Protein AF-A0A227J1F8-F1 (afdb_monomer_lite)

Structure (mmCIF, N/CA/C/O backbone):
data_AF-A0A227J1F8-F1
#
_entry.id   AF-A0A227J1F8-F1
#
loop_
_atom_site.group_PDB
_atom_site.id
_atom_site.type_symbol
_atom_site.label_atom_id
_atom_site.label_alt_id
_atom_site.label_comp_id
_atom_site.label_asym_id
_atom_site.label_entity_id
_atom_site.label_seq_id
_atom_site.pdbx_PDB_ins_code
_atom_site.Cartn_x
_atom_site.Cartn_y
_atom_site.Cartn_z
_atom_site.occupancy
_atom_site.B_iso_or_equiv
_atom_site.auth_seq_id
_atom_site.auth_comp_id
_atom_site.auth_asym_id
_atom_site.auth_atom_id
_atom_site.pdbx_PDB_model_num
ATOM 1 N N . GLY A 1 1 ? -11.269 -7.536 -6.087 1.00 59.28 1 GLY A N 1
ATOM 2 C CA . GLY A 1 1 ? -10.291 -7.368 -7.174 1.00 59.28 1 GLY A CA 1
ATOM 3 C C . GLY A 1 1 ? -10.506 -6.022 -7.818 1.00 59.28 1 GLY A C 1
ATOM 4 O O . GLY A 1 1 ? -11.601 -5.485 -7.688 1.00 59.28 1 GLY A O 1
ATOM 5 N N . TYR A 1 2 ? -9.469 -5.482 -8.443 1.00 69.94 2 TYR A N 1
ATOM 6 C CA . TYR A 1 2 ? -9.477 -4.149 -9.034 1.00 69.94 2 TYR A CA 1
ATOM 7 C C . TYR A 1 2 ? -10.586 -3.966 -10.086 1.00 69.94 2 TYR A C 1
ATOM 9 O O . TYR A 1 2 ? -10.764 -4.863 -10.911 1.00 69.94 2 TYR A O 1
ATOM 17 N N . PRO A 1 3 ? -11.306 -2.830 -10.103 1.00 72.81 3 PRO A N 1
ATOM 18 C CA . PRO A 1 3 ? -11.486 -1.836 -9.040 1.00 72.81 3 PRO A CA 1
ATOM 19 C C . PRO A 1 3 ? -12.783 -2.131 -8.260 1.00 72.81 3 PRO A C 1
ATOM 21 O O . PRO A 1 3 ? -13.883 -1.918 -8.763 1.00 72.81 3 PRO A O 1
ATOM 24 N N . ASN A 1 4 ? -12.697 -2.643 -7.026 1.00 89.62 4 ASN A N 1
ATOM 25 C CA . ASN A 1 4 ? -13.899 -2.965 -6.237 1.00 89.62 4 ASN A CA 1
ATOM 26 C C . ASN A 1 4 ? -13.793 -2.492 -4.783 1.00 89.62 4 ASN A C 1
ATOM 28 O O . ASN A 1 4 ? -13.783 -3.291 -3.845 1.00 89.62 4 ASN A O 1
ATOM 32 N N . LYS A 1 5 ? -13.711 -1.166 -4.628 1.00 94.31 5 LYS A N 1
ATOM 33 C CA . LYS A 1 5 ? -13.608 -0.467 -3.339 1.00 94.31 5 LYS A CA 1
ATOM 34 C C . LYS A 1 5 ? -14.796 -0.744 -2.423 1.00 94.31 5 LYS A C 1
ATOM 36 O O . LYS A 1 5 ? -14.596 -1.121 -1.277 1.00 94.31 5 LYS A O 1
ATOM 41 N N . SER A 1 6 ? -16.019 -0.663 -2.948 1.00 95.19 6 SER A N 1
ATOM 42 C CA . SER A 1 6 ? -17.233 -0.876 -2.146 1.00 95.19 6 SER A CA 1
ATOM 43 C C . SER A 1 6 ? -17.287 -2.271 -1.517 1.00 95.19 6 SER A C 1
ATOM 45 O O . SER A 1 6 ? -17.630 -2.422 -0.346 1.00 95.19 6 SER A O 1
ATOM 47 N N . ARG A 1 7 ? -16.877 -3.313 -2.252 1.00 96.06 7 ARG A N 1
ATOM 48 C CA . ARG A 1 7 ? -16.788 -4.659 -1.676 1.00 96.06 7 ARG A CA 1
ATOM 49 C C . ARG A 1 7 ? -15.703 -4.756 -0.604 1.00 96.06 7 ARG A C 1
ATOM 51 O O . ARG A 1 7 ? -15.909 -5.454 0.383 1.00 96.06 7 ARG A O 1
ATOM 58 N N . GLN A 1 8 ? -14.568 -4.082 -0.785 1.00 97.19 8 GLN A N 1
ATOM 59 C CA . GLN A 1 8 ? -13.503 -4.074 0.218 1.00 97.19 8 GLN A CA 1
ATOM 60 C C . GLN A 1 8 ? -13.936 -3.335 1.494 1.00 97.19 8 GLN A C 1
ATOM 62 O O . GLN A 1 8 ? -13.693 -3.833 2.586 1.00 97.19 8 GLN A O 1
ATOM 67 N N . GLU A 1 9 ? -14.675 -2.230 1.377 1.00 97.25 9 GLU A N 1
ATOM 68 C CA . GLU A 1 9 ? -15.290 -1.520 2.511 1.00 97.25 9 GLU A CA 1
ATOM 69 C C . GLU A 1 9 ? -16.224 -2.429 3.324 1.00 97.25 9 GLU A C 1
ATOM 71 O O . GLU A 1 9 ? -16.113 -2.510 4.548 1.00 97.25 9 GLU A O 1
ATOM 76 N N . GLN A 1 10 ? -17.089 -3.191 2.645 1.00 96.88 10 GLN A N 1
ATOM 77 C CA . GLN A 1 10 ? -17.959 -4.177 3.298 1.00 96.88 10 GLN A CA 1
ATOM 78 C C . GLN A 1 10 ? -17.151 -5.252 4.036 1.00 96.88 10 GLN A C 1
ATOM 80 O O . GLN A 1 10 ? -17.505 -5.646 5.144 1.00 96.88 10 GLN A O 1
ATOM 85 N N . GLN A 1 11 ? -16.054 -5.724 3.442 1.00 97.12 11 GLN A N 1
ATOM 86 C CA . GLN A 1 11 ? -15.180 -6.722 4.060 1.00 97.12 11 GLN A CA 1
ATOM 87 C C . GLN A 1 11 ? -14.458 -6.172 5.296 1.00 97.12 11 GLN A C 1
ATOM 89 O O . GLN A 1 11 ? -14.385 -6.870 6.303 1.00 97.12 11 GLN A O 1
ATOM 94 N N . LEU A 1 12 ? -13.978 -4.925 5.250 1.00 97.94 12 LEU A N 1
ATOM 95 C CA . LEU A 1 12 ? -13.367 -4.257 6.401 1.00 97.94 12 LEU A CA 1
ATOM 96 C C . LEU A 1 12 ? -14.360 -4.132 7.563 1.00 97.94 12 LEU A C 1
ATOM 98 O O . LEU A 1 12 ? -14.041 -4.537 8.681 1.00 97.94 12 LEU A O 1
ATOM 102 N N . ALA A 1 13 ? -15.586 -3.680 7.280 1.00 97.00 13 ALA A N 1
ATOM 103 C CA . ALA A 1 13 ? -16.637 -3.572 8.290 1.00 97.00 13 ALA A CA 1
ATOM 104 C C . ALA A 1 13 ? -16.968 -4.932 8.933 1.00 97.00 13 ALA A C 1
ATOM 106 O O . ALA A 1 13 ? -17.129 -5.021 10.151 1.00 97.00 13 ALA A O 1
ATOM 107 N N . LEU A 1 14 ? -17.019 -6.006 8.134 1.00 97.94 14 LEU A N 1
ATOM 108 C CA . LEU A 1 14 ? -17.239 -7.365 8.636 1.00 97.94 14 LEU A CA 1
ATOM 109 C C . LEU A 1 14 ? -16.095 -7.848 9.538 1.00 97.94 14 LEU A C 1
ATOM 111 O O . LEU A 1 14 ? -16.366 -8.466 10.565 1.00 97.94 14 LEU A O 1
ATOM 115 N N . CYS A 1 15 ? -14.835 -7.550 9.206 1.00 98.00 15 CYS A N 1
ATOM 116 C CA . CYS A 1 15 ? -13.691 -7.886 10.061 1.00 98.00 15 CYS A CA 1
ATOM 117 C C . CYS A 1 15 ? -13.786 -7.206 11.433 1.00 98.00 15 CYS A C 1
ATOM 119 O O . CYS A 1 15 ? -13.560 -7.845 12.462 1.00 98.00 15 CYS A O 1
ATOM 121 N N . THR A 1 16 ? -14.161 -5.927 11.460 1.00 96.19 16 THR A N 1
ATOM 122 C CA . THR A 1 16 ? -14.354 -5.189 12.713 1.00 96.19 16 THR A CA 1
ATOM 123 C C . THR A 1 16 ? -15.550 -5.718 13.498 1.00 96.19 16 THR A C 1
ATOM 125 O O . THR A 1 16 ? -15.432 -5.927 14.703 1.00 96.19 16 THR A O 1
ATOM 128 N N . GLN A 1 17 ? -16.673 -6.017 12.836 1.00 96.62 17 GLN A N 1
ATOM 129 C CA . GLN A 1 17 ? -17.845 -6.615 13.485 1.00 96.62 17 GLN A CA 1
ATOM 130 C C . GLN A 1 17 ? -17.542 -8.001 14.072 1.00 96.62 17 GLN A C 1
ATOM 132 O O . GLN A 1 17 ? -18.051 -8.344 15.137 1.00 96.62 17 GLN A O 1
ATOM 137 N N . TRP A 1 18 ? -16.706 -8.790 13.396 1.00 97.38 18 TRP A N 1
ATOM 138 C CA . TRP A 1 18 ? -16.250 -10.091 13.882 1.00 97.38 18 TRP A CA 1
ATOM 139 C C . TRP A 1 18 ? -15.361 -9.986 15.134 1.00 97.38 18 TRP A C 1
ATOM 141 O O . TRP A 1 18 ? -15.223 -10.961 15.870 1.00 97.38 18 TRP A O 1
ATOM 151 N N . GLY A 1 19 ? -14.798 -8.806 15.416 1.00 97.62 19 GLY A N 1
ATOM 152 C CA . GLY A 1 19 ? -13.895 -8.589 16.545 1.00 97.62 19 GLY A CA 1
ATOM 153 C C . GLY A 1 19 ? -12.454 -8.995 16.242 1.00 97.62 19 GLY A C 1
ATOM 154 O O . GLY A 1 19 ? -11.749 -9.468 17.133 1.00 97.62 19 GLY A O 1
ATOM 155 N N . ALA A 1 20 ? -12.012 -8.836 14.989 1.00 98.19 20 ALA A N 1
ATOM 156 C CA . ALA A 1 20 ? -10.635 -9.117 14.598 1.00 98.19 20 ALA A CA 1
ATOM 157 C C . ALA A 1 20 ? -9.634 -8.316 15.451 1.00 98.19 20 ALA A C 1
ATOM 159 O O . ALA A 1 20 ? -9.800 -7.118 15.672 1.00 98.19 20 ALA A O 1
ATOM 160 N N . ASN A 1 21 ? -8.555 -8.966 15.900 1.00 98.31 21 ASN A N 1
ATOM 161 C CA . ASN A 1 21 ? -7.496 -8.284 16.654 1.00 98.31 21 ASN A CA 1
ATOM 162 C C . ASN A 1 21 ? -6.582 -7.427 15.764 1.00 98.31 21 ASN A C 1
ATOM 164 O O . ASN A 1 21 ? -5.919 -6.525 16.267 1.00 98.31 21 ASN A O 1
ATOM 168 N N . ALA A 1 22 ? -6.533 -7.727 14.465 1.00 98.31 22 ALA A N 1
ATOM 169 C CA . ALA A 1 22 ? -5.835 -6.968 13.435 1.00 98.31 22 ALA A CA 1
ATOM 170 C C . ALA A 1 22 ? -6.423 -7.303 12.055 1.00 98.31 22 ALA A C 1
ATOM 172 O O . ALA A 1 22 ? -7.040 -8.357 11.875 1.00 98.31 22 ALA A O 1
ATOM 173 N N . ILE A 1 23 ? -6.202 -6.429 11.075 1.00 98.50 23 ILE A N 1
ATOM 174 C CA . ILE A 1 23 ? -6.620 -6.611 9.682 1.00 98.50 23 ILE A CA 1
ATOM 175 C C . ILE A 1 23 ? -5.382 -6.620 8.787 1.00 98.50 23 ILE A C 1
ATOM 177 O O . ILE A 1 23 ? -4.567 -5.703 8.834 1.00 98.50 23 ILE A O 1
ATOM 181 N N . ILE A 1 24 ? -5.269 -7.641 7.938 1.00 97.75 24 ILE A N 1
ATOM 182 C CA . ILE A 1 24 ? -4.275 -7.698 6.862 1.00 97.75 24 ILE A CA 1
ATOM 183 C C . ILE A 1 24 ? -4.945 -7.173 5.591 1.00 97.75 24 ILE A C 1
ATOM 185 O O . ILE A 1 24 ? -5.908 -7.771 5.107 1.00 97.75 24 ILE A O 1
ATOM 189 N N . LEU A 1 25 ? -4.468 -6.043 5.073 1.00 97.12 25 LEU A N 1
ATOM 190 C CA . LEU A 1 25 ? -5.108 -5.308 3.986 1.00 97.12 25 LEU A CA 1
ATOM 191 C C . LEU A 1 25 ? -4.220 -5.272 2.739 1.00 97.12 25 LEU A C 1
ATOM 193 O O . LEU A 1 25 ? -3.191 -4.608 2.710 1.00 97.12 25 LEU A O 1
ATOM 197 N N . GLY A 1 26 ? -4.655 -5.937 1.671 1.00 95.75 26 GLY A N 1
ATOM 198 C CA . GLY A 1 26 ? -4.195 -5.633 0.314 1.00 95.75 26 GLY A CA 1
ATOM 199 C C . GLY A 1 26 ? -5.165 -4.657 -0.339 1.00 95.75 26 GLY A C 1
ATOM 200 O O . GLY A 1 26 ? -6.225 -5.082 -0.804 1.00 95.75 26 GLY A O 1
ATOM 201 N N . THR A 1 27 ? -4.857 -3.357 -0.327 1.00 95.00 27 THR A N 1
ATOM 202 C CA . THR A 1 27 ? -5.781 -2.327 -0.838 1.00 95.00 27 THR A CA 1
ATOM 203 C C . THR A 1 27 ? -6.054 -2.492 -2.336 1.00 95.00 27 THR A C 1
ATOM 205 O O . THR A 1 27 ? -5.199 -2.974 -3.079 1.00 95.00 27 THR A O 1
ATOM 208 N N . VAL A 1 28 ? -7.263 -2.138 -2.780 1.00 95.25 28 VAL A N 1
ATOM 209 C CA . VAL A 1 28 ? -7.641 -2.132 -4.208 1.00 95.25 28 VAL A CA 1
ATOM 210 C C . VAL A 1 28 ? -7.323 -0.818 -4.918 1.00 95.25 28 VAL A C 1
ATOM 212 O O . VAL A 1 28 ? -7.666 -0.674 -6.084 1.00 95.25 28 VAL A O 1
ATOM 215 N N . ASP A 1 29 ? -6.759 0.159 -4.226 1.00 93.62 29 ASP A N 1
ATOM 216 C CA . ASP A 1 29 ? -6.232 1.398 -4.794 1.00 93.62 29 ASP A CA 1
ATOM 217 C C . ASP A 1 29 ? -5.359 2.056 -3.712 1.00 93.62 29 ASP A C 1
ATOM 219 O O . ASP A 1 29 ? -5.758 2.015 -2.539 1.00 93.62 29 ASP A O 1
ATOM 223 N N . PRO A 1 30 ? -4.188 2.620 -4.050 1.00 94.25 30 PRO A N 1
ATOM 224 C CA . PRO A 1 30 ? -3.313 3.238 -3.057 1.00 94.25 30 PRO A CA 1
ATOM 225 C C . PRO A 1 30 ? -4.000 4.341 -2.249 1.00 94.25 30 PRO A C 1
ATOM 227 O O . PRO A 1 30 ? -3.790 4.412 -1.044 1.00 94.25 30 PRO A O 1
ATOM 230 N N . HI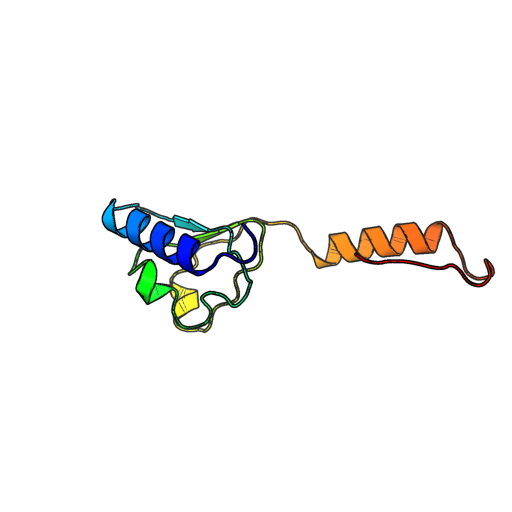S A 1 31 ? -4.917 5.092 -2.858 1.00 96.00 31 HIS A N 1
ATOM 231 C CA . HIS A 1 31 ? -5.632 6.207 -2.238 1.00 96.00 31 HIS A CA 1
ATOM 232 C C . HIS A 1 31 ? -7.050 5.837 -1.774 1.00 96.00 31 HIS A C 1
ATOM 234 O O . HIS A 1 31 ? -7.816 6.705 -1.350 1.00 96.00 31 HIS A O 1
ATOM 240 N N . ALA A 1 32 ? -7.443 4.554 -1.823 1.00 95.88 32 ALA A N 1
ATOM 241 C CA . ALA A 1 32 ? -8.807 4.122 -1.489 1.00 95.88 32 ALA A CA 1
ATOM 242 C C . ALA A 1 32 ? -9.283 4.613 -0.111 1.00 95.88 32 ALA A C 1
ATOM 244 O O . ALA A 1 32 ? -10.474 4.884 0.065 1.00 95.88 32 ALA A O 1
ATOM 245 N N . TYR A 1 33 ? -8.373 4.696 0.858 1.00 97.44 33 TYR A N 1
ATOM 246 C CA . TYR A 1 33 ? -8.697 4.958 2.259 1.00 97.44 33 TYR A CA 1
ATOM 247 C C . TYR A 1 33 ? -7.938 6.136 2.855 1.00 97.44 33 TYR A C 1
ATOM 249 O O . TYR A 1 33 ? -7.920 6.268 4.080 1.00 97.44 33 TYR A O 1
ATOM 257 N N . GLU A 1 34 ? -7.365 6.989 1.999 1.00 98.06 34 GLU A N 1
ATOM 258 C CA . GLU A 1 34 ? -6.445 8.065 2.384 1.00 98.06 34 GLU A CA 1
ATOM 259 C C . GLU A 1 34 ? -6.977 8.903 3.553 1.00 98.06 34 GLU A C 1
ATOM 261 O O . GLU A 1 34 ? -6.224 9.199 4.474 1.00 98.06 34 GLU A O 1
ATOM 266 N N . HIS A 1 35 ? -8.290 9.175 3.561 1.00 98.19 35 HIS A N 1
ATOM 267 C CA . HIS A 1 35 ? -8.956 10.037 4.546 1.00 98.19 35 HIS A CA 1
ATOM 268 C C . HIS A 1 35 ? -10.056 9.356 5.371 1.00 98.19 35 HIS A C 1
ATOM 270 O O . HIS A 1 35 ? -10.788 10.025 6.100 1.00 98.19 35 HIS A O 1
ATOM 276 N N . ASN A 1 36 ? -10.287 8.048 5.208 1.00 97.94 36 ASN A N 1
ATOM 277 C CA . ASN A 1 36 ? -11.456 7.409 5.827 1.00 97.94 36 ASN A CA 1
ATOM 278 C C . ASN A 1 36 ? -11.266 5.957 6.279 1.00 97.94 36 ASN A C 1
ATOM 280 O O . ASN A 1 36 ? -12.263 5.287 6.559 1.00 97.94 36 ASN A O 1
ATOM 284 N N . LEU A 1 37 ? -10.030 5.462 6.386 1.00 98.25 37 LEU A N 1
ATOM 285 C CA . LEU A 1 37 ? -9.753 4.103 6.862 1.00 98.25 37 LEU A CA 1
ATOM 286 C C . LEU A 1 37 ? -10.442 3.803 8.205 1.00 98.25 37 LEU A C 1
ATOM 288 O O . LEU A 1 37 ? -11.091 2.765 8.361 1.00 98.25 37 LEU A O 1
ATOM 292 N N . LYS A 1 38 ? -10.367 4.743 9.153 1.00 98.19 38 LYS A N 1
ATOM 293 C CA . LYS A 1 38 ? -10.943 4.634 10.501 1.00 98.19 38 LYS A CA 1
ATOM 294 C C . LYS A 1 38 ? -12.448 4.382 10.503 1.00 98.19 38 LYS A C 1
ATOM 296 O O . LYS A 1 38 ? -12.940 3.674 11.379 1.00 98.19 38 LYS A O 1
ATOM 301 N N . SER A 1 39 ? -13.170 4.900 9.510 1.00 98.06 39 SER A N 1
ATOM 302 C CA . SER A 1 39 ? -14.614 4.681 9.359 1.00 98.06 39 SER A CA 1
ATOM 303 C C . SER A 1 39 ? -14.969 3.209 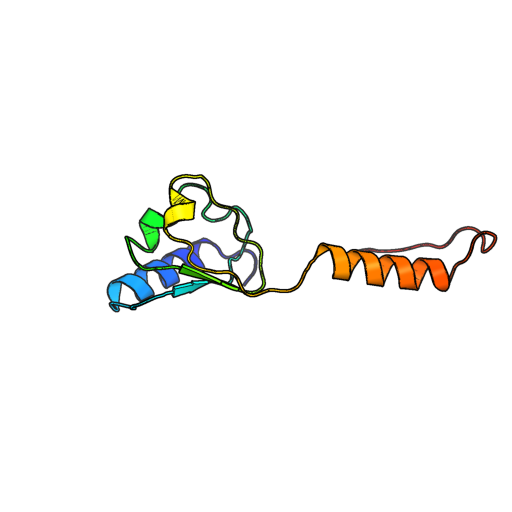9.139 1.00 98.06 39 SER A C 1
ATOM 305 O O . SER A 1 39 ? -16.091 2.804 9.434 1.00 98.06 39 SER A O 1
ATOM 307 N N . TRP A 1 40 ? -14.021 2.409 8.647 1.00 97.88 40 TRP A N 1
ATOM 308 C CA . TRP A 1 40 ? -14.228 0.998 8.326 1.00 97.88 40 TRP A CA 1
ATOM 309 C C . TRP A 1 40 ? -13.627 0.055 9.358 1.00 97.88 40 TRP A C 1
ATOM 311 O O . TRP A 1 40 ? -14.216 -0.984 9.636 1.00 97.88 40 TRP A O 1
ATOM 321 N N . VAL A 1 41 ? -12.468 0.411 9.920 1.00 98.00 41 VAL A N 1
ATOM 322 C CA . VAL A 1 41 ? -11.710 -0.479 10.816 1.00 98.00 41 VAL A CA 1
ATOM 323 C C . VAL A 1 41 ? -11.825 -0.104 12.296 1.00 98.00 41 VAL A C 1
ATOM 325 O O . VAL A 1 41 ? -11.409 -0.870 13.172 1.00 98.00 41 VAL A O 1
ATOM 328 N N . GLY A 1 42 ? -12.378 1.072 12.607 1.00 96.56 42 GLY A N 1
ATOM 329 C CA . GLY A 1 42 ? -12.384 1.629 13.956 1.00 96.56 42 GLY A CA 1
ATOM 330 C C . GLY A 1 42 ? -10.958 1.815 14.474 1.00 96.56 42 GLY A C 1
ATOM 331 O O . GLY A 1 42 ? -10.133 2.445 13.824 1.00 96.56 42 GLY A O 1
ATOM 332 N N . ASN A 1 43 ? -10.661 1.232 15.637 1.00 96.75 43 ASN A N 1
ATOM 333 C CA . ASN A 1 43 ? -9.311 1.216 16.217 1.00 96.75 43 ASN A CA 1
ATOM 334 C C . ASN A 1 43 ? -8.560 -0.103 15.948 1.00 96.75 43 ASN A C 1
ATOM 336 O O . ASN A 1 43 ? -7.532 -0.358 16.574 1.00 96.75 43 ASN A O 1
ATOM 340 N N . THR A 1 44 ? -9.083 -0.963 15.067 1.00 98.44 44 THR A N 1
ATOM 341 C CA . THR A 1 44 ? -8.451 -2.247 14.737 1.00 98.44 44 THR A CA 1
ATOM 342 C C . THR A 1 44 ? -7.132 -1.990 13.998 1.00 98.44 44 THR A C 1
ATOM 344 O O . THR A 1 44 ? -7.158 -1.330 12.959 1.00 98.44 44 THR A O 1
ATOM 347 N N . PRO A 1 45 ? -5.985 -2.494 14.490 1.00 98.31 45 PRO A N 1
ATOM 348 C CA . PRO A 1 45 ? -4.698 -2.345 13.817 1.00 98.31 45 PRO A CA 1
ATOM 349 C C . PRO A 1 45 ? -4.705 -2.910 12.394 1.00 98.31 45 PRO A C 1
ATOM 351 O O . PRO A 1 45 ? -5.189 -4.023 12.175 1.00 98.31 45 PRO A O 1
ATOM 354 N N . VAL A 1 46 ? -4.122 -2.180 11.443 1.00 98.56 46 VAL A N 1
ATOM 355 C CA . VAL A 1 46 ? -4.017 -2.589 10.036 1.00 98.56 46 VAL A CA 1
ATOM 356 C C . VAL A 1 46 ? -2.562 -2.883 9.679 1.00 98.56 46 VAL A C 1
ATOM 358 O O . VAL A 1 46 ? -1.659 -2.142 10.061 1.00 98.56 46 VAL A O 1
ATOM 361 N N . PHE A 1 47 ? -2.338 -3.954 8.924 1.00 98.38 47 PHE A N 1
ATOM 362 C CA . PHE A 1 47 ? -1.064 -4.279 8.287 1.00 98.38 47 PHE A CA 1
ATOM 363 C C . PHE A 1 47 ? -1.271 -4.321 6.775 1.00 98.38 47 PHE A C 1
ATOM 365 O O . PHE A 1 47 ? -2.087 -5.113 6.294 1.00 98.38 47 PHE A O 1
ATOM 372 N N . ALA A 1 48 ? -0.570 -3.472 6.026 1.00 97.31 48 ALA A N 1
ATOM 373 C CA . ALA A 1 48 ? -0.701 -3.443 4.574 1.00 97.31 48 ALA A CA 1
ATOM 374 C C . ALA A 1 48 ? 0.113 -4.571 3.929 1.00 97.31 48 ALA A C 1
ATOM 376 O O . ALA A 1 48 ? 1.179 -4.955 4.419 1.00 97.31 48 ALA A O 1
ATOM 377 N N . THR A 1 49 ? -0.389 -5.113 2.820 1.00 95.62 49 THR A N 1
ATOM 378 C CA . THR A 1 49 ? 0.306 -6.161 2.066 1.00 95.62 49 THR A CA 1
ATOM 379 C C . THR A 1 49 ? 0.273 -5.916 0.568 1.00 95.62 49 THR A C 1
ATOM 381 O O . THR A 1 49 ? -0.788 -5.633 0.013 1.00 95.62 49 THR A O 1
ATOM 384 N N . VAL A 1 50 ? 1.420 -6.135 -0.083 1.00 92.12 50 VAL A N 1
ATOM 385 C CA . VAL A 1 50 ? 1.660 -6.111 -1.539 1.00 92.12 50 VAL A CA 1
ATOM 386 C C . VAL A 1 50 ? 1.451 -4.743 -2.192 1.00 92.12 50 VAL A C 1
ATOM 388 O O . VAL A 1 50 ? 2.387 -4.198 -2.775 1.00 92.12 50 VAL A O 1
ATOM 391 N N . ASN A 1 51 ? 0.237 -4.207 -2.114 1.00 91.38 51 ASN A N 1
ATOM 392 C CA . ASN A 1 51 ? -0.136 -2.931 -2.703 1.00 91.38 51 ASN A CA 1
ATOM 393 C C . ASN A 1 51 ? 0.150 -1.805 -1.714 1.00 91.38 51 ASN A C 1
ATOM 395 O O . ASN A 1 51 ? -0.157 -1.938 -0.526 1.00 91.38 51 ASN A O 1
ATOM 399 N N . GLN A 1 52 ? 0.689 -0.706 -2.235 1.00 92.44 52 GLN A N 1
ATOM 400 C CA . GLN A 1 52 ? 0.881 0.531 -1.488 1.00 92.44 52 GLN A CA 1
ATOM 401 C C . GLN A 1 52 ? -0.456 0.996 -0.903 1.00 92.44 52 GLN A C 1
ATOM 403 O O . GLN A 1 52 ? -1.464 0.942 -1.605 1.00 92.44 52 GLN A O 1
ATOM 408 N N . LEU A 1 53 ? -0.467 1.425 0.358 1.00 95.62 53 LEU A N 1
ATOM 409 C CA . LEU A 1 53 ? -1.620 2.036 1.016 1.00 95.62 53 LEU A CA 1
ATOM 410 C C . LEU A 1 53 ? -1.202 3.419 1.509 1.00 95.62 53 LEU A C 1
ATOM 412 O O . LEU A 1 53 ? -0.541 3.537 2.537 1.00 95.62 53 LEU A O 1
ATOM 416 N N . ASP A 1 54 ? -1.605 4.448 0.778 1.00 96.56 54 ASP A N 1
ATOM 417 C CA . ASP A 1 54 ? -1.288 5.828 1.108 1.00 96.56 54 ASP A CA 1
ATOM 418 C C . ASP A 1 54 ? -2.376 6.394 2.022 1.00 96.56 54 ASP A C 1
ATOM 420 O O . ASP A 1 54 ? -3.576 6.302 1.749 1.00 96.56 54 ASP A O 1
ATOM 424 N N . LEU A 1 55 ? -1.940 6.934 3.157 1.00 98.25 55 LEU A N 1
ATOM 425 C CA . LEU A 1 55 ? -2.793 7.411 4.239 1.00 98.25 55 LEU A CA 1
ATOM 426 C C . LEU A 1 55 ? -2.365 8.812 4.652 1.00 98.25 55 LEU A C 1
ATOM 428 O O . LEU A 1 55 ? -1.170 9.107 4.715 1.00 98.25 55 LEU A O 1
ATOM 432 N N . ASP A 1 56 ? -3.340 9.649 4.999 1.00 98.31 56 ASP A N 1
ATOM 433 C CA . ASP A 1 56 ? -3.052 10.906 5.674 1.00 98.31 56 ASP A CA 1
ATOM 434 C C . ASP A 1 56 ? -2.549 10.686 7.112 1.00 98.31 56 ASP A C 1
ATOM 436 O O . ASP A 1 56 ? -2.546 9.572 7.650 1.00 98.31 56 ASP A O 1
ATOM 440 N N . GLU A 1 57 ? -2.110 11.769 7.757 1.00 97.94 57 GLU A N 1
ATOM 441 C CA . GLU A 1 57 ? -1.564 11.719 9.115 1.00 97.94 57 GLU A CA 1
ATOM 442 C C . GLU A 1 57 ? -2.540 11.096 10.124 1.00 97.94 57 GLU A C 1
ATOM 444 O O . GLU A 1 57 ? -2.108 10.336 10.994 1.00 97.94 57 GLU A O 1
ATOM 449 N N . GLU A 1 58 ? -3.848 11.351 10.000 1.00 97.50 58 GLU A N 1
ATOM 450 C CA . GLU A 1 58 ? -4.846 10.811 10.924 1.00 97.50 58 GLU A CA 1
ATOM 451 C C . GLU A 1 58 ? -4.974 9.294 10.748 1.00 97.50 58 GLU A C 1
ATOM 453 O O . GLU A 1 58 ? -4.896 8.534 11.726 1.00 97.50 58 GLU A O 1
ATOM 458 N N . GLN A 1 59 ? -5.132 8.841 9.503 1.00 98.19 59 GLN A N 1
ATOM 459 C CA . GLN A 1 59 ? -5.322 7.428 9.196 1.00 98.19 59 GLN A CA 1
ATOM 460 C C . GLN A 1 59 ? -4.037 6.616 9.423 1.00 98.19 59 GLN A C 1
ATOM 462 O O . GLN A 1 59 ? -4.121 5.452 9.826 1.00 98.19 59 GLN A O 1
ATOM 467 N N . SER A 1 60 ? -2.854 7.222 9.244 1.00 97.75 60 SER A N 1
ATOM 468 C CA . SER A 1 60 ? -1.545 6.566 9.405 1.00 97.75 60 SER A CA 1
ATOM 469 C C . SER A 1 60 ? -1.359 5.929 10.787 1.00 97.75 60 SER A C 1
ATOM 471 O O . SER A 1 60 ? -0.702 4.898 10.927 1.00 97.75 60 SER A O 1
ATOM 473 N N . THR A 1 61 ? -2.023 6.472 11.814 1.00 98.06 61 THR A N 1
ATOM 474 C CA . THR A 1 61 ? -1.984 5.928 13.176 1.00 98.06 61 THR A CA 1
ATOM 475 C C . THR A 1 61 ? -2.546 4.508 13.280 1.00 98.06 61 THR A C 1
ATOM 477 O O . THR A 1 61 ? -2.218 3.801 14.236 1.00 98.06 61 THR A O 1
ATOM 480 N N . LEU A 1 62 ? -3.356 4.055 12.318 1.00 98.25 62 LEU A N 1
ATOM 481 C CA . LEU A 1 62 ? -3.926 2.705 12.266 1.00 98.25 62 LEU A CA 1
ATOM 482 C C . LEU A 1 62 ? -2.985 1.684 11.612 1.00 98.25 62 LEU A C 1
ATOM 484 O O . LEU A 1 62 ? -3.100 0.492 11.907 1.00 98.25 62 LEU A O 1
ATOM 488 N N . LEU A 1 63 ? -2.044 2.132 10.778 1.00 98.25 63 LEU A N 1
ATOM 489 C CA . LEU A 1 63 ? -1.114 1.278 10.042 1.00 98.25 63 LEU A CA 1
ATOM 490 C C . LEU A 1 63 ? 0.081 0.894 10.923 1.00 98.25 63 LEU A C 1
ATOM 492 O O . LEU A 1 63 ? 0.795 1.748 11.444 1.00 98.25 63 LEU A O 1
ATOM 496 N N . LYS A 1 64 ? 0.276 -0.408 11.148 1.00 98.31 64 LYS A N 1
ATOM 497 C CA . LYS A 1 64 ? 1.292 -0.943 12.077 1.00 98.31 64 LYS A CA 1
ATOM 498 C C . LYS A 1 64 ? 2.468 -1.626 11.402 1.00 98.31 64 LYS A C 1
ATOM 500 O O . LYS A 1 64 ? 3.450 -1.942 12.067 1.00 98.31 64 LYS A O 1
ATOM 505 N N . GLY A 1 65 ? 2.373 -1.853 10.104 1.00 97.00 65 GLY A N 1
ATOM 506 C CA . GLY A 1 65 ? 3.447 -2.432 9.325 1.00 97.00 65 GLY A CA 1
ATOM 507 C C . GLY A 1 65 ? 2.991 -2.731 7.913 1.00 97.00 65 GLY A C 1
ATOM 508 O O . GLY A 1 65 ? 1.795 -2.845 7.637 1.00 97.00 65 GLY A O 1
ATOM 509 N N . GLU A 1 66 ? 3.970 -2.878 7.038 1.00 96.06 66 GLU A N 1
ATOM 510 C CA . GLU A 1 66 ? 3.756 -3.139 5.626 1.00 96.06 66 GLU A CA 1
ATOM 511 C C . GLU A 1 66 ? 4.667 -4.280 5.190 1.00 96.06 66 GLU A C 1
ATOM 513 O O . GLU A 1 66 ? 5.832 -4.354 5.587 1.00 96.06 66 GLU A O 1
ATOM 518 N N . VAL A 1 67 ? 4.127 -5.190 4.385 1.00 95.12 67 VAL A N 1
ATOM 519 C CA . VAL A 1 67 ? 4.895 -6.266 3.758 1.00 95.12 67 VAL A CA 1
ATOM 520 C C . VAL A 1 67 ? 4.627 -6.233 2.267 1.00 95.12 67 VAL A C 1
ATOM 522 O O . VAL A 1 67 ? 3.506 -6.461 1.821 1.00 95.12 67 VAL A O 1
ATOM 525 N N . GLY A 1 68 ? 5.658 -5.988 1.473 1.00 91.06 68 GLY A N 1
ATOM 526 C CA . GLY A 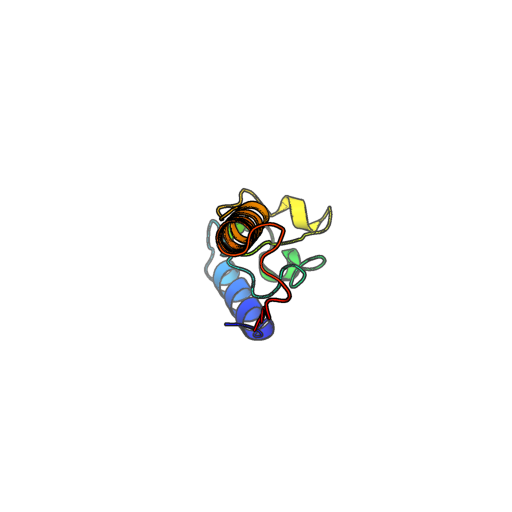1 68 ? 5.510 -5.866 0.033 1.00 91.06 68 GLY A CA 1
ATOM 527 C C . GLY A 1 68 ? 6.815 -6.078 -0.707 1.00 91.06 68 GLY A C 1
ATOM 528 O O . GLY A 1 68 ? 7.820 -6.521 -0.151 1.00 91.06 68 GLY A O 1
ATOM 529 N N . VAL A 1 69 ? 6.758 -5.765 -1.991 1.00 88.25 69 VAL A N 1
ATOM 530 C CA . VAL A 1 69 ? 7.909 -5.711 -2.887 1.00 88.25 69 VAL A CA 1
ATOM 531 C C . VAL A 1 69 ? 8.223 -4.251 -3.176 1.00 88.25 69 VAL A C 1
ATOM 533 O O . VAL A 1 69 ? 7.325 -3.411 -3.185 1.00 88.25 69 VAL A O 1
ATOM 536 N N . ASP A 1 70 ? 9.491 -3.945 -3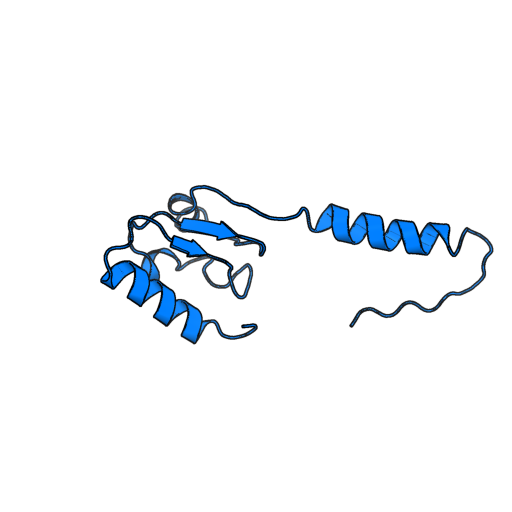.422 1.00 89.88 70 ASP A N 1
ATOM 537 C CA . ASP A 1 70 ? 9.874 -2.610 -3.863 1.00 89.88 70 ASP A CA 1
ATOM 538 C C . ASP A 1 70 ? 9.548 -2.455 -5.356 1.00 89.88 70 ASP A C 1
ATOM 540 O O . ASP A 1 70 ? 10.247 -2.965 -6.240 1.00 89.88 70 ASP A O 1
ATOM 544 N N . TRP A 1 71 ? 8.442 -1.764 -5.626 1.00 90.00 71 TRP A N 1
ATOM 545 C CA . TRP A 1 71 ? 7.930 -1.525 -6.972 1.00 90.00 71 TRP A CA 1
ATOM 546 C C . TRP A 1 71 ? 8.914 -0.737 -7.844 1.00 90.00 71 TRP A C 1
ATOM 548 O O . TRP A 1 71 ? 8.968 -0.966 -9.056 1.00 90.00 71 TRP A O 1
ATOM 558 N N . TYR A 1 72 ? 9.727 0.142 -7.245 1.00 93.62 72 TYR A N 1
ATOM 559 C CA . TYR A 1 72 ? 10.757 0.875 -7.974 1.00 93.62 72 TYR A CA 1
ATOM 560 C C . TYR A 1 72 ? 11.813 -0.092 -8.506 1.00 93.62 72 TYR A C 1
ATOM 562 O O . TYR A 1 72 ? 12.112 -0.068 -9.700 1.00 93.62 72 TYR A O 1
ATOM 570 N N . TRP A 1 73 ? 12.328 -0.990 -7.662 1.00 95.75 73 TRP A N 1
ATOM 571 C CA . TRP A 1 73 ? 13.321 -1.975 -8.099 1.00 95.75 73 TRP A CA 1
ATOM 572 C C . TRP A 1 73 ? 12.764 -2.949 -9.130 1.00 95.75 73 TRP A C 1
ATOM 574 O O . TRP A 1 73 ? 13.459 -3.275 -10.090 1.00 95.75 73 TRP A O 1
ATOM 584 N N . MET A 1 74 ? 11.503 -3.363 -9.003 1.00 94.75 74 MET A N 1
ATOM 585 C CA . MET A 1 74 ? 10.867 -4.197 -10.027 1.00 94.75 74 MET A CA 1
ATOM 586 C C . MET A 1 74 ? 10.827 -3.505 -11.396 1.00 94.75 74 MET A C 1
ATOM 588 O O . MET A 1 74 ? 11.199 -4.110 -12.403 1.00 94.75 74 MET A O 1
ATOM 592 N N . GLY A 1 75 ? 10.412 -2.235 -11.439 1.00 94.75 75 GLY A N 1
ATOM 593 C CA . GLY A 1 75 ? 10.404 -1.450 -12.674 1.00 94.75 75 GLY A CA 1
ATOM 594 C C . GLY A 1 75 ? 11.813 -1.194 -13.214 1.00 94.75 75 GLY A C 1
ATOM 595 O O . GLY A 1 75 ? 12.054 -1.324 -14.416 1.00 94.75 75 GLY A O 1
ATOM 596 N N . TYR A 1 76 ? 12.756 -0.885 -12.323 1.00 97.25 76 TYR A N 1
ATOM 597 C CA . TYR A 1 76 ? 14.153 -0.648 -12.668 1.00 97.25 76 TYR A CA 1
ATOM 598 C C . TYR A 1 76 ? 14.804 -1.882 -13.295 1.00 97.25 76 TYR A C 1
ATOM 600 O O . TYR A 1 76 ? 15.382 -1.772 -14.374 1.00 97.25 76 TYR A O 1
ATOM 608 N N . GLU A 1 77 ? 14.686 -3.058 -12.675 1.00 97.75 77 GLU A N 1
ATOM 609 C CA . GLU A 1 77 ? 15.296 -4.290 -13.189 1.00 97.75 77 GLU A CA 1
ATOM 610 C C . GLU A 1 77 ? 14.673 -4.718 -14.527 1.00 97.75 77 GLU A C 1
ATOM 612 O O . GLU A 1 77 ? 15.393 -5.132 -15.439 1.00 97.75 77 GLU A O 1
ATOM 617 N N . ALA A 1 78 ? 13.359 -4.532 -14.709 1.00 96.06 78 ALA A N 1
ATOM 618 C CA . ALA A 1 78 ? 12.711 -4.752 -16.003 1.00 96.06 78 ALA A CA 1
ATOM 619 C C . ALA A 1 78 ? 13.251 -3.798 -17.085 1.00 96.06 78 ALA A C 1
ATOM 621 O O . ALA A 1 78 ? 13.598 -4.228 -18.188 1.00 96.06 78 ALA A O 1
ATOM 622 N N . GLY A 1 79 ? 13.374 -2.505 -16.769 1.00 95.19 79 GLY A N 1
ATOM 623 C CA . GLY A 1 79 ? 13.936 -1.507 -17.680 1.00 95.19 79 GLY A CA 1
ATOM 624 C C . GLY A 1 79 ? 15.406 -1.771 -18.014 1.00 95.19 79 GLY A C 1
ATOM 625 O O . GLY A 1 79 ? 15.804 -1.687 -19.178 1.00 95.19 79 GLY A O 1
ATOM 626 N N . LYS A 1 80 ? 16.203 -2.151 -17.013 1.00 97.25 80 LYS A N 1
ATOM 627 C CA . LYS A 1 80 ? 17.611 -2.526 -17.162 1.00 97.25 80 LYS A CA 1
ATOM 628 C C . LYS A 1 80 ? 17.771 -3.719 -18.096 1.00 97.25 80 LYS A C 1
ATOM 630 O O . LYS A 1 80 ? 18.553 -3.635 -19.038 1.00 97.25 80 LYS A O 1
ATOM 635 N N . TYR A 1 81 ? 16.982 -4.777 -17.904 1.00 96.81 81 TYR A N 1
ATOM 636 C CA . TYR A 1 81 ? 16.990 -5.945 -18.787 1.00 96.81 81 TYR A CA 1
ATOM 637 C C . TYR A 1 81 ? 16.732 -5.564 -20.255 1.00 96.81 81 TYR A C 1
ATOM 639 O O . TYR A 1 81 ? 17.441 -6.009 -21.161 1.00 96.81 81 TYR A O 1
ATOM 647 N N . LEU A 1 82 ? 15.743 -4.697 -20.506 1.00 95.31 82 LEU A N 1
ATOM 648 C CA . LEU A 1 82 ? 15.443 -4.214 -21.858 1.00 95.31 82 LEU A CA 1
ATOM 649 C C . LEU A 1 82 ? 16.590 -3.371 -22.436 1.00 95.31 82 LEU A C 1
ATOM 651 O O . LEU A 1 82 ? 16.947 -3.543 -23.602 1.00 95.31 82 LEU A O 1
ATOM 655 N N . ALA A 1 83 ? 17.195 -2.494 -21.633 1.00 95.00 83 ALA A N 1
ATOM 656 C CA . ALA A 1 83 ? 18.320 -1.659 -22.051 1.00 95.00 83 ALA A CA 1
ATOM 657 C C . ALA A 1 83 ? 19.578 -2.483 -22.382 1.00 95.00 83 ALA A C 1
ATOM 659 O O . ALA A 1 83 ? 20.258 -2.200 -23.368 1.00 95.00 83 ALA A O 1
ATOM 660 N N . GLU A 1 84 ? 19.866 -3.528 -21.603 1.00 96.56 84 GLU A N 1
ATOM 661 C CA . GLU A 1 84 ? 20.977 -4.457 -21.850 1.00 96.56 84 GLU A CA 1
ATOM 662 C C . GLU A 1 84 ? 20.777 -5.263 -23.139 1.00 96.56 84 GLU A C 1
ATOM 664 O O . GLU A 1 84 ? 21.736 -5.531 -23.864 1.00 96.56 84 GLU A O 1
ATOM 669 N N . ARG A 1 85 ? 19.529 -5.612 -23.469 1.00 96.12 85 ARG A N 1
ATOM 670 C CA . ARG A 1 85 ? 19.189 -6.331 -24.705 1.00 96.12 85 ARG A CA 1
ATOM 671 C C . ARG A 1 85 ? 19.226 -5.445 -25.955 1.00 96.12 85 ARG A C 1
ATOM 673 O O . ARG A 1 85 ? 19.405 -5.964 -27.056 1.00 96.12 85 ARG A O 1
ATOM 680 N N . HIS A 1 86 ? 19.089 -4.130 -25.787 1.00 95.50 86 HIS A N 1
ATOM 681 C CA . HIS A 1 86 ? 19.103 -3.133 -26.859 1.00 95.50 86 HIS A CA 1
ATOM 682 C C . HIS A 1 86 ? 20.101 -1.998 -26.552 1.00 95.50 86 HIS A C 1
ATOM 684 O O . HIS A 1 86 ? 19.694 -0.848 -26.360 1.00 95.50 86 HIS A O 1
ATOM 690 N N . PRO A 1 87 ? 21.419 -2.285 -26.519 1.00 95.44 87 PRO A N 1
ATOM 691 C CA . PRO A 1 87 ? 22.435 -1.307 -26.144 1.00 95.44 87 PRO A CA 1
ATOM 692 C C . PRO A 1 87 ? 22.502 -0.125 -27.120 1.00 95.44 87 PRO A C 1
ATOM 694 O O . PRO A 1 87 ? 22.003 -0.172 -28.251 1.00 95.44 87 PRO A O 1
ATOM 697 N N . LYS A 1 88 ? 23.177 0.951 -26.698 1.00 93.94 88 LYS A N 1
ATOM 698 C CA . LYS A 1 88 ? 23.373 2.160 -27.509 1.00 93.94 88 LYS A CA 1
ATOM 699 C C . LYS A 1 88 ? 23.927 1.801 -28.895 1.00 93.94 88 LYS A C 1
ATOM 701 O O . LYS A 1 88 ? 25.002 1.225 -29.005 1.00 93.94 88 LYS A O 1
ATOM 706 N N . GLY A 1 89 ? 23.191 2.171 -29.943 1.00 94.81 89 GLY A N 1
ATOM 707 C CA . GLY A 1 89 ? 23.515 1.829 -31.334 1.00 94.81 89 GLY A CA 1
ATOM 708 C C . GLY A 1 89 ? 22.597 0.777 -31.965 1.00 94.81 89 GLY A C 1
ATOM 709 O O . GLY A 1 89 ? 22.640 0.607 -33.176 1.00 94.81 89 GLY A O 1
ATOM 710 N N . SER A 1 90 ? 21.700 0.150 -31.195 1.00 93.81 90 SER A N 1
ATOM 711 C CA . SER A 1 90 ? 20.746 -0.865 -31.692 1.00 93.81 90 SER A CA 1
ATOM 712 C C . SER A 1 90 ? 19.618 -0.321 -32.589 1.00 93.81 90 SER A C 1
ATOM 714 O O . SER A 1 90 ? 18.745 -1.075 -33.009 1.00 93.81 90 SER A O 1
ATOM 716 N N . GLY A 1 91 ? 19.600 0.982 -32.886 1.00 94.56 91 GLY A N 1
ATOM 717 C CA . GLY A 1 91 ? 18.508 1.631 -33.616 1.00 94.56 91 GLY A CA 1
ATOM 718 C C . GLY A 1 91 ? 17.248 1.829 -32.763 1.00 94.56 91 GLY A C 1
ATOM 719 O O . GLY A 1 91 ? 17.301 1.827 -31.533 1.00 94.56 91 GLY A O 1
ATOM 720 N N . LYS A 1 92 ? 16.103 2.058 -33.417 1.00 94.50 92 LYS A N 1
ATOM 721 C CA . LYS A 1 92 ? 14.812 2.239 -32.733 1.00 94.50 92 LYS A CA 1
ATOM 722 C C . LYS A 1 92 ? 14.219 0.879 -32.362 1.00 94.50 92 LYS A C 1
ATOM 724 O O . LYS A 1 92 ? 14.061 0.031 -33.233 1.00 94.50 92 LYS A O 1
ATOM 729 N N . THR A 1 93 ? 13.841 0.714 -31.095 1.00 93.88 93 THR A N 1
ATOM 730 C CA . THR A 1 93 ? 13.148 -0.477 -30.578 1.00 93.88 93 THR A CA 1
ATOM 731 C C . THR A 1 93 ? 11.788 -0.063 -30.030 1.00 93.88 93 THR A C 1
ATOM 733 O O . 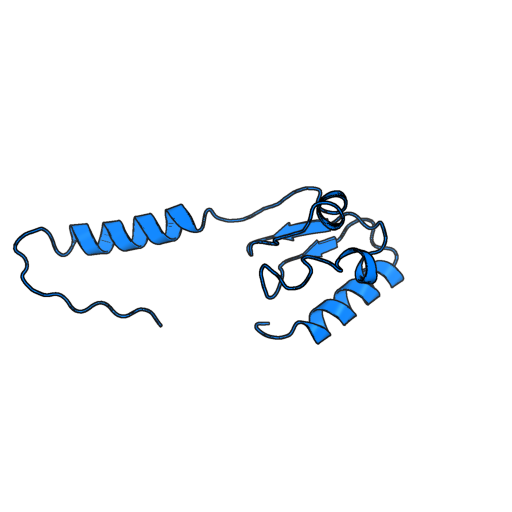THR A 1 93 ? 11.703 0.895 -29.263 1.00 93.88 93 THR A O 1
ATOM 736 N N . ASN A 1 94 ? 10.727 -0.766 -30.425 1.00 93.31 94 ASN A N 1
ATOM 737 C CA . ASN A 1 94 ? 9.379 -0.512 -29.921 1.00 93.31 94 ASN A CA 1
ATOM 738 C C . ASN A 1 94 ? 9.177 -1.262 -28.600 1.00 93.31 94 ASN A C 1
ATOM 740 O O . ASN A 1 94 ? 9.409 -2.467 -28.537 1.00 93.31 94 ASN A O 1
ATOM 744 N N . ILE A 1 95 ? 8.721 -0.555 -27.569 1.00 91.44 95 ILE A N 1
ATOM 745 C CA . ILE A 1 95 ? 8.354 -1.114 -26.264 1.00 91.44 95 ILE A CA 1
ATOM 746 C C . ILE A 1 95 ? 6.865 -0.836 -26.057 1.00 91.44 95 ILE A C 1
ATOM 748 O O . ILE A 1 95 ? 6.386 0.240 -26.413 1.00 91.44 95 ILE A O 1
ATOM 752 N N . ALA A 1 96 ? 6.141 -1.800 -25.494 1.00 91.06 96 ALA A N 1
ATOM 753 C CA . ALA A 1 96 ? 4.747 -1.641 -25.101 1.00 91.06 96 ALA A CA 1
ATOM 754 C C . ALA A 1 96 ? 4.600 -1.928 -23.602 1.00 91.06 96 ALA A C 1
ATOM 756 O O . ALA A 1 96 ? 5.238 -2.843 -23.083 1.00 91.06 96 ALA A O 1
ATOM 757 N N . LEU A 1 97 ? 3.751 -1.150 -22.935 1.00 85.81 97 LEU A N 1
ATOM 758 C CA . LEU A 1 97 ? 3.284 -1.370 -21.568 1.00 85.81 97 LEU A CA 1
ATOM 759 C C . LEU A 1 97 ? 1.754 -1.478 -21.646 1.00 85.81 97 LEU A C 1
ATOM 761 O O . LEU A 1 97 ? 1.134 -0.631 -22.292 1.00 85.81 97 LEU A O 1
ATOM 765 N N . LEU A 1 98 ? 1.191 -2.552 -21.086 1.00 70.56 98 LEU A N 1
ATOM 766 C CA . LEU A 1 98 ? -0.246 -2.859 -21.099 1.00 70.56 98 LEU A CA 1
ATOM 767 C C . LEU A 1 98 ? -0.917 -2.408 -19.804 1.00 70.56 98 LEU A C 1
ATOM 769 O O . LEU A 1 98 ? -0.273 -2.568 -18.743 1.00 70.56 98 LEU A O 1
#

Radius of gyration: 18.71 Å; chains: 1; bounding box: 42×22×50 Å

Organism: Vibrio parahaemolyticus (NCBI:txid670)

InterPro domains:
  IPR001761 Periplasmic binding protein/LacI sugar binding domain [PF00532] (5-85)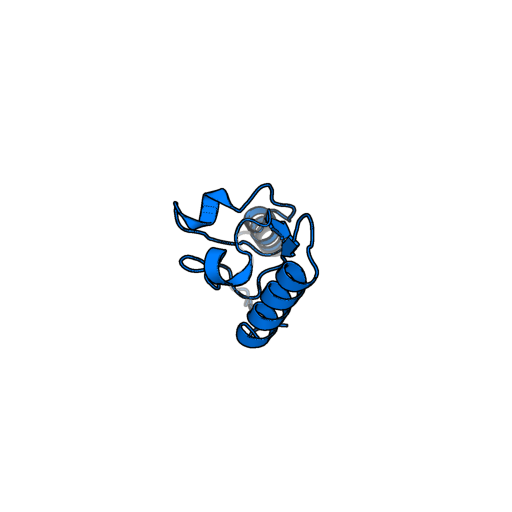
  IPR028082 Periplasmic binding protein-like I [SSF53822] (4-96)

Secondary structure (DSSP, 8-state):
--S-HHHHHHHHHHHHHHT-S-EEE--SSTTTTTTTTHHHHTT--EEEESS-----HHHHTTEEEEE---HHHHHHHHHHHHHHHS-TTS--------

pLDDT: mean 94.77, std 6.13, range [59.28, 98.56]

Foldseek 3Di:
DPPDLVVVLVVLQVCQVVVPQAEEDADNDQCSCQPPSCVRNPLRAYEYEADHHHHDPVCVNRYDYYYHDDPVVVVVVVVVVVCVVQDPPNPDDDDDDD

Sequence (98 aa):
GYPNKSRQEQQLALCTQWGANAIILGTVDPHAYEHNLKSWVGNTPVFATVNQLDLDEEQSTLLKGEVGVDWYWMGYEAGKYLAERHPKGSGKTNIALL